Protein AF-A0A3R7PTB6-F1 (afdb_monomer_lite)

Sequence (117 aa):
MGPHDYQESDEVSEAFSEGTISRCNSVEKMTVTVLADGLVEERFRVDRRKLEAMILGSPSDPWDTEIMKLPIDIEGRILSADDFFQRIMDETKTEIKYPKFLKVGARNKKGNVTAKC

Organism: Penaeus vannamei (NCBI:txid6689)

Foldseek 3Di:
DDDDDDDDDDDPPDDDDDPPPVPPPPPPVFDWDQDPVRDIDTDDDDDPQLLVCLLVQHGPDPPPVVNLPADADPVSTHHHPCVVVVVVCVVVVDDDDDDSDDPCPDPPPPPPPPPDD

Radius of gyration: 24.98 Å; chains: 1; bounding box: 37×78×68 Å

Structure (mmCIF, N/CA/C/O backbone):
data_AF-A0A3R7PTB6-F1
#
_entry.id   AF-A0A3R7PTB6-F1
#
loop_
_atom_site.group_PDB
_atom_site.id
_atom_site.type_symbol
_atom_site.label_atom_id
_atom_site.label_alt_id
_atom_site.label_comp_id
_atom_site.label_asym_id
_atom_site.label_entity_id
_atom_site.label_seq_id
_atom_site.pdbx_PDB_ins_code
_atom_site.Cartn_x
_atom_site.Cartn_y
_atom_site.Cartn_z
_atom_site.occupancy
_atom_site.B_iso_or_equiv
_atom_site.auth_seq_id
_atom_site.auth_comp_id
_atom_site.auth_asym_id
_atom_site.auth_atom_id
_atom_site.pdbx_PDB_model_num
ATOM 1 N N . MET A 1 1 ? -6.199 66.984 12.217 1.00 40.78 1 MET A N 1
ATOM 2 C CA . MET A 1 1 ? -7.603 66.535 12.345 1.00 40.78 1 MET A CA 1
ATOM 3 C C . MET A 1 1 ? -8.041 66.020 10.987 1.00 40.78 1 MET A C 1
ATOM 5 O O . MET A 1 1 ? -8.053 66.820 10.071 1.00 40.78 1 MET A O 1
ATOM 9 N N . GLY A 1 2 ? -8.329 64.752 10.733 1.00 49.22 2 GLY A N 1
ATOM 10 C CA . GLY A 1 2 ? -8.346 63.516 11.517 1.00 49.22 2 GLY A CA 1
ATOM 11 C C . GLY A 1 2 ? -8.339 62.340 10.515 1.00 49.22 2 GLY A C 1
ATOM 12 O O . GLY A 1 2 ? -8.429 62.589 9.311 1.00 49.22 2 GLY A O 1
ATOM 13 N N . PRO A 1 3 ? -8.166 61.093 10.975 1.00 53.44 3 PRO A N 1
ATOM 14 C CA . PRO A 1 3 ? -8.148 59.916 10.111 1.00 53.44 3 PRO A CA 1
ATOM 15 C C . PRO A 1 3 ? -9.564 59.617 9.602 1.00 53.44 3 PRO A C 1
ATOM 17 O O . PRO A 1 3 ? -10.535 59.796 10.335 1.00 53.44 3 PRO A O 1
ATOM 20 N N . HIS A 1 4 ? -9.684 59.174 8.353 1.00 47.94 4 HIS A N 1
ATOM 21 C CA . HIS A 1 4 ? -10.924 58.606 7.831 1.00 47.94 4 HIS A CA 1
ATOM 22 C C . HIS A 1 4 ? -10.775 57.083 7.853 1.00 47.94 4 HIS A C 1
ATOM 24 O O . HIS A 1 4 ? -10.351 56.475 6.873 1.00 47.94 4 HIS A O 1
ATOM 30 N N . ASP A 1 5 ? -11.061 56.498 9.016 1.00 48.53 5 ASP A N 1
ATOM 31 C CA . ASP A 1 5 ? -11.435 55.092 9.144 1.00 48.53 5 ASP A CA 1
ATOM 32 C C . ASP A 1 5 ? -12.764 54.892 8.422 1.00 48.53 5 ASP A C 1
ATOM 34 O O . ASP A 1 5 ? -13.796 55.326 8.926 1.00 48.53 5 ASP A O 1
ATOM 38 N N . TYR A 1 6 ? -12.743 54.234 7.267 1.00 52.69 6 TYR A N 1
ATOM 39 C CA . TYR A 1 6 ? -13.914 53.531 6.752 1.00 52.69 6 TYR A CA 1
ATOM 40 C C . TYR A 1 6 ? -13.480 52.136 6.306 1.00 52.69 6 TYR A C 1
ATOM 42 O O . TYR A 1 6 ? -12.822 51.961 5.282 1.00 52.69 6 TYR A O 1
ATOM 50 N N . GLN A 1 7 ? -13.837 51.150 7.130 1.00 49.56 7 GLN A N 1
ATOM 51 C CA . GLN A 1 7 ? -14.065 49.779 6.696 1.00 49.56 7 GLN A CA 1
ATOM 52 C C . GLN A 1 7 ? -15.320 49.783 5.819 1.00 49.56 7 GLN A C 1
ATOM 54 O O . GLN A 1 7 ? -16.388 50.148 6.306 1.00 49.56 7 GLN A O 1
ATOM 59 N N . GLU A 1 8 ? -15.208 49.344 4.569 1.00 44.19 8 GLU A N 1
ATOM 60 C CA . GLU A 1 8 ? -16.364 48.907 3.790 1.00 44.19 8 GLU A CA 1
ATOM 61 C C . GLU A 1 8 ? -16.061 47.528 3.204 1.00 44.19 8 GLU A C 1
ATOM 63 O O . GLU A 1 8 ? -15.027 47.286 2.580 1.00 44.19 8 GLU A O 1
ATOM 68 N N . SER A 1 9 ? -16.942 46.604 3.564 1.00 48.56 9 SER A N 1
ATOM 69 C CA . SER A 1 9 ? -16.948 45.206 3.185 1.00 48.56 9 SER A CA 1
ATOM 70 C C . SER A 1 9 ? -17.599 45.089 1.813 1.00 48.56 9 SER A C 1
ATOM 72 O O . SER A 1 9 ? -18.815 45.231 1.727 1.00 48.56 9 SER A O 1
ATOM 74 N N . ASP A 1 10 ? -16.830 44.779 0.773 1.00 45.00 10 ASP A N 1
ATOM 75 C CA . ASP A 1 10 ? -17.406 44.386 -0.512 1.00 45.00 10 ASP A CA 1
ATOM 76 C C . ASP A 1 10 ? -17.288 42.875 -0.699 1.00 45.00 10 ASP A C 1
ATOM 78 O O . ASP A 1 10 ? -16.225 42.307 -0.968 1.00 45.00 10 ASP A O 1
ATOM 82 N N . GLU A 1 11 ? -18.436 42.227 -0.524 1.00 54.66 11 GLU A N 1
ATOM 83 C CA . GLU A 1 11 ? -18.697 40.874 -0.980 1.00 54.66 11 GLU A CA 1
ATOM 84 C C . GLU A 1 11 ? -18.601 40.841 -2.507 1.00 54.66 11 GLU A C 1
ATOM 86 O O . GLU A 1 11 ? -19.530 41.232 -3.212 1.00 54.66 11 GLU A O 1
ATOM 91 N N . VAL A 1 12 ? -17.482 40.350 -3.042 1.00 46.94 12 VAL A N 1
ATOM 92 C CA . VAL A 1 12 ? -17.410 40.012 -4.463 1.00 46.94 12 VAL A CA 1
ATOM 93 C C . VAL A 1 12 ? -17.805 38.550 -4.645 1.00 46.94 12 VAL A C 1
ATOM 95 O O . VAL A 1 12 ? -17.010 37.610 -4.623 1.00 46.94 12 VAL A O 1
ATOM 98 N N . SER A 1 13 ? -19.112 38.366 -4.788 1.00 53.88 13 SER A N 1
ATOM 99 C CA . SER A 1 13 ? -19.708 37.161 -5.334 1.00 53.88 13 SER A CA 1
ATOM 100 C C . SER A 1 13 ? -19.361 37.067 -6.822 1.00 53.88 13 SER A C 1
ATOM 102 O O . SER A 1 13 ? -20.070 37.616 -7.664 1.00 53.88 13 SER A O 1
ATOM 104 N N . GLU A 1 14 ? -18.285 36.362 -7.167 1.00 47.19 14 GLU A N 1
ATOM 105 C CA . GLU A 1 14 ? -18.034 35.980 -8.558 1.00 47.19 14 GLU A CA 1
ATOM 106 C C . GLU A 1 14 ? -18.526 34.554 -8.802 1.00 47.19 14 GLU A C 1
ATOM 108 O O . GLU A 1 14 ? -17.845 33.552 -8.578 1.00 47.19 14 GLU A O 1
ATOM 113 N N . ALA A 1 15 ? -19.768 34.488 -9.276 1.00 50.50 15 ALA A N 1
ATOM 114 C CA . ALA A 1 15 ? -20.304 33.336 -9.971 1.00 50.50 15 ALA A CA 1
ATOM 115 C C . ALA A 1 15 ? -19.523 33.138 -11.279 1.00 50.50 15 ALA A C 1
ATOM 117 O O . ALA A 1 15 ? -19.785 33.815 -12.271 1.00 50.50 15 ALA A O 1
ATOM 118 N N . PHE A 1 16 ? -18.587 32.187 -11.302 1.00 40.31 16 PHE A N 1
ATOM 119 C CA . PHE A 1 16 ? -18.000 31.701 -12.550 1.00 40.31 16 PHE A CA 1
ATOM 120 C C . PHE A 1 16 ? -18.473 30.284 -12.866 1.00 40.31 16 PHE A C 1
ATOM 122 O O . PHE A 1 16 ? -18.070 29.305 -12.245 1.00 40.31 16 PHE A O 1
ATOM 129 N N . SER A 1 17 ? -19.375 30.264 -13.852 1.00 45.31 17 SER A N 1
ATOM 130 C CA . SER A 1 17 ? -19.720 29.219 -14.820 1.00 45.31 17 SER A CA 1
ATOM 131 C C . SER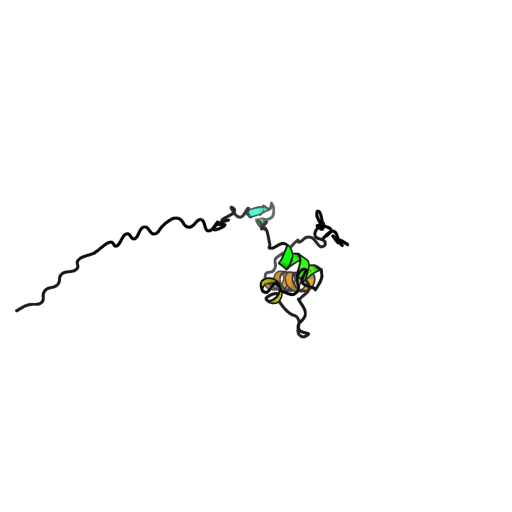 A 1 17 ? -19.300 27.783 -14.511 1.00 45.31 17 SER A C 1
ATOM 133 O O . SER A 1 17 ? -18.123 27.425 -14.527 1.00 45.31 17 SER A O 1
ATOM 135 N N . GLU A 1 18 ? -20.330 26.943 -14.407 1.00 50.06 18 GLU A N 1
ATOM 136 C CA . GLU A 1 18 ? -20.316 25.494 -14.585 1.00 50.06 18 GLU A CA 1
ATOM 137 C C . GLU A 1 18 ? -19.555 25.074 -15.856 1.00 50.06 18 GLU A C 1
ATOM 139 O O . GLU A 1 18 ? -20.113 24.889 -16.935 1.00 50.06 18 GLU A O 1
ATOM 144 N N . GLY A 1 19 ? -18.251 24.866 -15.714 1.00 42.16 19 GLY A N 1
ATOM 145 C CA . GLY A 1 19 ? -17.531 23.876 -16.496 1.00 42.16 19 GLY A CA 1
ATOM 146 C C . 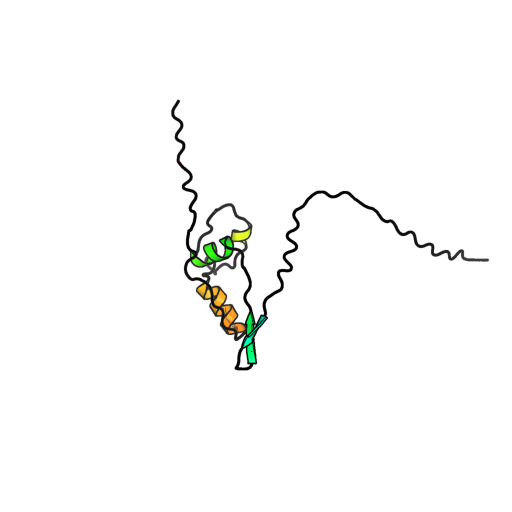GLY A 1 19 ? -17.688 22.544 -15.782 1.00 42.16 19 GLY A C 1
ATOM 147 O O . GLY A 1 19 ? -17.204 22.390 -14.661 1.00 42.16 19 GLY A O 1
ATOM 148 N N . THR A 1 20 ? -18.375 21.588 -16.407 1.00 51.94 20 THR A N 1
ATOM 149 C CA . THR A 1 20 ? -18.566 20.220 -15.911 1.00 51.94 20 THR A CA 1
ATOM 150 C C . THR A 1 20 ? -17.231 19.480 -15.816 1.00 51.94 20 THR A C 1
ATOM 152 O O . THR A 1 20 ? -16.921 18.592 -16.609 1.00 51.94 20 THR A O 1
ATOM 155 N N . ILE A 1 21 ? -16.415 19.817 -14.826 1.00 43.34 21 ILE A N 1
ATOM 156 C CA . ILE A 1 21 ? -15.438 18.883 -14.301 1.00 43.34 21 ILE A CA 1
ATOM 157 C C . ILE A 1 21 ? -16.279 17.956 -13.445 1.00 43.34 21 ILE A C 1
ATOM 159 O O . ILE A 1 21 ? -16.795 18.363 -12.405 1.00 43.34 21 ILE A O 1
ATOM 163 N N . SER A 1 22 ? -16.458 16.723 -13.923 1.00 47.41 22 SER A N 1
ATOM 164 C CA . SER A 1 22 ? -16.918 15.598 -13.111 1.00 47.41 22 SER A CA 1
ATOM 165 C C . SER A 1 22 ? -15.900 15.392 -11.997 1.00 47.41 22 SER A C 1
ATOM 167 O O . SER A 1 22 ? -15.024 14.535 -12.047 1.00 47.41 22 SER A O 1
ATOM 169 N N . ARG A 1 23 ? -15.970 16.277 -11.012 1.00 42.06 23 ARG A N 1
ATOM 170 C CA . ARG A 1 23 ? -15.234 16.232 -9.777 1.00 42.06 23 ARG A CA 1
ATOM 171 C C . ARG A 1 23 ? -15.907 15.106 -9.030 1.00 42.06 23 ARG A C 1
ATOM 173 O O . ARG A 1 23 ? -16.974 15.283 -8.449 1.00 42.06 23 ARG A O 1
ATOM 180 N N . CYS A 1 24 ? -15.330 13.918 -9.147 1.00 41.03 24 CYS A N 1
ATOM 181 C CA . CYS A 1 24 ? -15.655 12.787 -8.307 1.00 41.03 24 CYS A CA 1
ATOM 182 C C . CYS A 1 24 ? -15.353 13.179 -6.852 1.00 41.03 24 CYS A C 1
ATOM 184 O O . CYS A 1 24 ? -14.326 12.818 -6.289 1.00 41.03 24 CYS A O 1
ATOM 186 N N . ASN A 1 25 ? -16.253 13.946 -6.235 1.00 50.94 25 ASN A N 1
ATOM 187 C CA . ASN A 1 25 ? -16.357 14.089 -4.793 1.00 50.94 25 ASN A CA 1
ATOM 188 C C . ASN A 1 25 ? -16.963 12.781 -4.277 1.00 50.94 25 ASN A C 1
ATOM 190 O O . ASN A 1 25 ? -18.106 12.731 -3.832 1.00 50.94 25 ASN A O 1
ATOM 194 N N . SER A 1 26 ? -16.199 11.697 -4.389 1.00 47.97 26 SER A N 1
ATOM 195 C CA . SER A 1 26 ? -16.510 10.451 -3.713 1.00 47.97 26 SER A CA 1
ATOM 196 C C . SER A 1 26 ? -16.058 10.601 -2.266 1.00 47.97 26 SER A C 1
ATOM 198 O O . SER A 1 26 ? -15.072 10.013 -1.836 1.00 47.97 26 SER A O 1
ATOM 200 N N . VAL A 1 27 ? -16.787 11.406 -1.491 1.00 48.75 27 VAL A N 1
ATOM 201 C CA . VAL A 1 27 ? -16.890 11.149 -0.050 1.00 48.75 27 VAL A CA 1
ATOM 202 C C . VAL A 1 27 ? -17.847 9.961 0.077 1.00 48.75 27 VAL A C 1
ATOM 204 O O . VAL A 1 27 ? -18.968 10.073 0.568 1.00 48.75 27 VAL A O 1
ATOM 207 N N . GLU A 1 28 ? -17.451 8.825 -0.504 1.00 56.12 28 GLU A N 1
ATOM 208 C CA . GLU A 1 28 ? -18.095 7.545 -0.267 1.00 56.12 28 GLU A CA 1
ATOM 209 C C . GLU A 1 28 ? -18.002 7.336 1.242 1.00 56.12 28 GLU A C 1
ATOM 211 O O . GLU A 1 28 ? -16.919 7.330 1.821 1.00 56.12 28 GLU A O 1
ATOM 216 N N . LYS A 1 29 ? -19.168 7.286 1.882 1.00 56.31 29 LYS A N 1
ATOM 217 C CA . LYS A 1 29 ? -19.355 7.085 3.315 1.00 56.31 29 LYS A CA 1
ATOM 218 C C . LYS A 1 29 ? -18.510 5.875 3.738 1.00 56.31 29 LYS A C 1
ATOM 220 O O . LYS A 1 29 ? -18.916 4.744 3.484 1.00 56.31 29 LYS A O 1
ATOM 225 N N . MET A 1 30 ? -17.325 6.125 4.301 1.00 58.62 30 MET A N 1
ATOM 226 C CA . MET A 1 30 ? -16.373 5.092 4.711 1.00 58.62 30 MET A CA 1
ATOM 227 C C . MET A 1 30 ? -17.104 4.146 5.668 1.00 58.62 30 MET A C 1
ATOM 229 O O . MET A 1 30 ? -17.556 4.561 6.738 1.00 58.62 30 MET A O 1
ATOM 233 N N . THR A 1 31 ? -17.337 2.903 5.247 1.00 74.00 31 THR A N 1
ATOM 234 C CA . THR A 1 31 ? -18.088 1.941 6.055 1.00 74.00 31 THR A CA 1
ATOM 235 C C . THR A 1 31 ? -17.145 1.336 7.079 1.00 74.00 31 THR A C 1
ATOM 237 O O . THR A 1 31 ? -16.367 0.436 6.760 1.00 74.00 31 THR A O 1
ATOM 240 N N . VAL A 1 32 ? -17.217 1.864 8.295 1.00 84.25 32 VAL A N 1
ATOM 241 C CA . VAL A 1 32 ? -16.494 1.364 9.460 1.00 84.25 32 VAL A CA 1
ATOM 242 C C . VAL A 1 32 ? -17.385 0.357 10.187 1.00 84.25 32 VAL A C 1
ATOM 244 O O . VAL A 1 32 ? -18.503 0.683 10.589 1.00 84.25 32 VAL A O 1
ATOM 247 N N . THR A 1 33 ? -16.907 -0.873 10.339 1.00 86.88 33 THR A N 1
ATOM 248 C CA . THR A 1 33 ? -17.590 -1.955 11.061 1.00 86.88 33 THR A CA 1
ATOM 249 C C . THR A 1 33 ? -16.885 -2.230 12.381 1.00 86.88 33 THR A C 1
ATOM 251 O O . THR A 1 33 ? -15.681 -2.462 12.401 1.00 86.88 33 THR A O 1
ATOM 254 N N . VAL A 1 34 ? -17.634 -2.220 13.484 1.00 88.50 34 VAL A N 1
ATOM 255 C CA . VAL A 1 34 ? -17.121 -2.599 14.808 1.00 88.50 34 VAL A CA 1
ATOM 256 C C . VAL A 1 34 ? -17.347 -4.097 15.003 1.00 88.50 34 VAL A C 1
ATOM 258 O O . VAL A 1 34 ? -18.469 -4.582 14.850 1.00 88.50 34 VAL A O 1
ATOM 261 N N . LEU A 1 35 ? -16.277 -4.828 15.298 1.00 87.25 35 LEU A N 1
ATOM 262 C CA . LEU A 1 35 ? -16.267 -6.268 15.526 1.00 87.25 35 LEU A CA 1
ATOM 263 C C . LEU A 1 35 ? -16.612 -6.595 16.988 1.00 87.25 35 LEU A C 1
ATOM 265 O O . LEU A 1 35 ? -16.567 -5.741 17.875 1.00 87.25 35 LEU A O 1
ATOM 269 N N . ALA A 1 36 ? -16.994 -7.848 17.243 1.00 81.88 36 ALA A N 1
ATOM 270 C CA . ALA A 1 36 ? -17.487 -8.297 18.551 1.00 81.88 36 ALA A CA 1
ATOM 271 C C . ALA A 1 36 ? -16.433 -8.230 19.674 1.00 81.88 36 ALA A C 1
ATOM 273 O O . ALA A 1 36 ? -16.782 -8.180 20.850 1.00 81.88 36 ALA A O 1
ATOM 274 N N . ASP A 1 37 ? -15.156 -8.220 19.310 1.00 86.81 37 ASP A N 1
ATOM 275 C 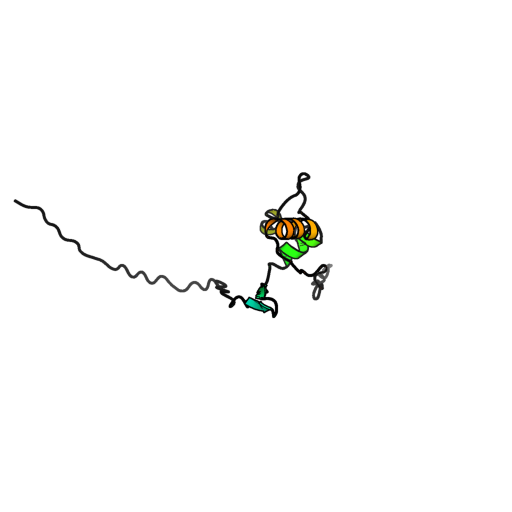CA . ASP A 1 37 ? -13.994 -8.071 20.187 1.00 86.81 37 ASP A CA 1
ATOM 276 C C . ASP A 1 37 ? -13.585 -6.602 20.409 1.00 86.81 37 ASP A C 1
ATOM 278 O O . ASP A 1 37 ? -12.586 -6.330 21.073 1.00 86.81 37 ASP A O 1
ATOM 282 N N . GLY A 1 38 ? -14.358 -5.647 19.879 1.00 87.56 38 GLY A N 1
ATOM 283 C CA . GLY A 1 38 ? -14.073 -4.216 19.966 1.00 87.56 38 GLY A CA 1
ATOM 284 C C . GLY A 1 38 ? -13.064 -3.717 18.932 1.00 87.56 38 GLY A C 1
ATOM 285 O O . GLY A 1 38 ? -12.726 -2.533 18.950 1.00 87.56 38 GLY A O 1
ATOM 286 N N . LEU A 1 39 ? -12.597 -4.578 18.020 1.00 89.50 39 LEU A N 1
ATOM 287 C CA . LEU A 1 39 ? -11.780 -4.158 16.887 1.00 89.50 39 LEU A CA 1
ATOM 288 C C . LEU A 1 39 ? -12.620 -3.417 15.845 1.00 89.50 39 LEU A C 1
ATOM 290 O O . LEU A 1 39 ? -13.842 -3.553 15.769 1.00 89.50 39 LEU A O 1
ATOM 294 N N . VAL A 1 40 ? -11.944 -2.630 15.015 1.00 92.31 40 VAL A N 1
ATOM 295 C CA . VAL A 1 40 ? -12.569 -1.880 13.930 1.00 92.31 40 VAL A CA 1
ATOM 296 C C . VAL A 1 40 ? -12.042 -2.397 12.600 1.00 92.31 40 VAL A C 1
ATOM 298 O O . VAL A 1 40 ? -10.837 -2.431 12.373 1.00 92.31 40 VAL A O 1
ATOM 301 N N . GLU A 1 41 ? -12.955 -2.791 11.719 1.00 93.00 41 GLU A N 1
ATOM 302 C CA . GLU A 1 41 ? -12.656 -3.160 10.340 1.00 93.00 41 GLU A CA 1
ATOM 303 C C . GLU A 1 41 ? -13.154 -2.055 9.407 1.00 93.00 41 GLU A C 1
ATOM 305 O O . GLU A 1 41 ? -14.324 -1.663 9.453 1.00 93.00 41 GLU A O 1
ATOM 310 N N . GLU A 1 42 ? -12.272 -1.578 8.533 1.00 92.12 42 GLU A N 1
ATOM 311 C CA . GLU A 1 42 ? -12.597 -0.606 7.495 1.00 92.12 42 GLU A CA 1
ATOM 312 C C . GLU A 1 42 ? -12.437 -1.239 6.110 1.00 92.12 42 GLU A C 1
ATOM 314 O O . GLU A 1 42 ? -11.453 -1.924 5.823 1.00 92.12 42 GLU A O 1
ATOM 319 N N . ARG A 1 43 ? -13.418 -1.004 5.232 1.00 90.94 43 ARG A N 1
ATOM 320 C CA . ARG A 1 43 ? -13.350 -1.394 3.821 1.00 90.94 43 ARG A CA 1
ATOM 321 C C . ARG A 1 43 ? -13.375 -0.156 2.944 1.00 90.94 43 ARG A C 1
ATOM 323 O O . ARG A 1 43 ? -14.384 0.542 2.885 1.00 90.94 43 ARG A O 1
ATOM 330 N N . PHE A 1 44 ? -12.297 0.053 2.202 1.00 90.31 44 PHE A N 1
ATOM 331 C CA . PHE A 1 44 ? -12.186 1.126 1.224 1.00 90.31 44 PHE A CA 1
ATOM 332 C C . PHE A 1 44 ? -11.794 0.581 -0.147 1.00 90.31 44 PHE A C 1
ATOM 334 O O . PHE A 1 44 ? -11.211 -0.497 -0.291 1.00 90.31 44 PHE A O 1
ATOM 341 N N . ARG A 1 45 ? -12.158 1.332 -1.186 1.00 90.69 45 ARG A N 1
ATOM 342 C CA . ARG A 1 45 ? -11.731 1.057 -2.557 1.00 90.69 45 ARG A CA 1
ATOM 343 C C . ARG A 1 45 ? -10.360 1.674 -2.790 1.00 90.69 45 ARG A C 1
ATOM 345 O O . ARG A 1 45 ? -10.065 2.756 -2.296 1.00 90.69 45 ARG A O 1
ATOM 352 N N . VAL A 1 46 ? -9.549 0.996 -3.590 1.00 89.50 46 VAL A N 1
ATOM 353 C CA . VAL A 1 46 ? -8.231 1.477 -4.016 1.00 89.50 46 VAL A CA 1
ATOM 354 C C . VAL A 1 46 ? -8.178 1.603 -5.530 1.00 89.50 46 VAL A C 1
ATOM 356 O O . VAL A 1 46 ? -8.991 1.006 -6.242 1.00 89.50 46 VAL A O 1
ATOM 359 N N . ASP A 1 47 ? -7.200 2.357 -6.032 1.00 89.56 47 ASP A N 1
ATOM 360 C CA . ASP A 1 47 ? -6.928 2.389 -7.464 1.00 89.56 47 ASP A CA 1
ATOM 361 C C . ASP A 1 47 ? -6.512 0.989 -7.938 1.00 89.56 47 ASP A C 1
ATOM 363 O O . ASP A 1 47 ? -5.503 0.418 -7.510 1.00 89.56 47 ASP A O 1
ATOM 367 N N . ARG A 1 48 ? -7.330 0.435 -8.835 1.00 88.00 48 ARG A N 1
ATOM 368 C CA . ARG A 1 48 ? -7.152 -0.916 -9.363 1.00 88.00 48 ARG A CA 1
ATOM 369 C C . ARG A 1 48 ? -5.808 -1.078 -10.074 1.00 88.00 48 ARG A C 1
ATOM 371 O O . ARG A 1 48 ? -5.200 -2.129 -9.929 1.00 88.00 48 ARG A O 1
ATOM 378 N N . ARG A 1 49 ? -5.353 -0.079 -10.838 1.00 86.50 49 ARG A N 1
ATOM 379 C CA . ARG A 1 49 ? -4.114 -0.152 -11.632 1.00 86.50 49 ARG A CA 1
ATOM 380 C C . ARG A 1 49 ? -2.882 -0.073 -10.741 1.00 86.50 49 ARG A C 1
ATOM 382 O O . ARG A 1 49 ? -1.932 -0.811 -10.969 1.00 86.50 49 ARG A O 1
ATOM 389 N N . LYS A 1 50 ? -2.924 0.756 -9.694 1.00 89.00 50 LYS A N 1
ATOM 390 C CA . LYS A 1 50 ? -1.861 0.836 -8.681 1.00 89.00 50 LYS A CA 1
ATOM 391 C C . LYS A 1 50 ? -1.701 -0.495 -7.949 1.00 89.00 50 LYS A C 1
ATOM 393 O O . LYS A 1 50 ? -0.598 -1.029 -7.900 1.00 89.00 50 LYS A O 1
ATOM 398 N N . LEU A 1 51 ? -2.804 -1.076 -7.467 1.00 91.12 51 LEU A N 1
ATOM 399 C CA . LEU A 1 51 ? -2.759 -2.385 -6.812 1.00 91.12 51 LEU A CA 1
ATOM 400 C C . LEU A 1 51 ? -2.317 -3.497 -7.783 1.00 91.12 51 LEU A C 1
ATOM 402 O O . LEU A 1 51 ? -1.523 -4.351 -7.407 1.00 91.12 51 LEU A O 1
ATOM 406 N N . GLU A 1 52 ? -2.779 -3.472 -9.037 1.00 89.56 52 GLU A N 1
ATOM 407 C CA . GLU A 1 52 ? -2.351 -4.419 -10.078 1.00 89.56 52 GLU A CA 1
ATOM 408 C C . GLU A 1 52 ? -0.842 -4.342 -10.332 1.00 89.56 52 GLU A C 1
ATOM 410 O O . GLU A 1 52 ? -0.176 -5.374 -10.361 1.00 89.56 52 GLU A O 1
ATOM 415 N N . ALA A 1 53 ? -0.289 -3.133 -10.442 1.00 88.69 53 ALA A N 1
ATOM 416 C CA . ALA A 1 53 ? 1.135 -2.931 -10.661 1.00 88.69 53 ALA A CA 1
ATOM 417 C C . ALA A 1 53 ? 1.991 -3.397 -9.475 1.00 88.69 53 ALA A C 1
ATOM 419 O O . ALA A 1 53 ? 3.044 -3.987 -9.693 1.00 88.69 53 ALA A O 1
ATOM 420 N N . MET A 1 54 ? 1.526 -3.196 -8.236 1.00 90.75 54 MET A N 1
ATOM 421 C CA . MET A 1 54 ? 2.208 -3.699 -7.033 1.00 90.75 54 MET A CA 1
ATOM 422 C C . MET A 1 54 ? 2.142 -5.224 -6.908 1.00 90.75 54 MET A C 1
ATOM 424 O O . MET A 1 54 ? 3.083 -5.840 -6.421 1.00 90.75 54 MET A O 1
ATOM 428 N N . ILE A 1 55 ? 1.046 -5.852 -7.345 1.00 90.12 55 ILE A N 1
ATOM 429 C CA . ILE A 1 55 ? 0.909 -7.317 -7.345 1.00 90.12 55 ILE A CA 1
ATOM 430 C C . ILE A 1 55 ? 1.764 -7.951 -8.452 1.00 90.12 55 ILE A C 1
ATOM 432 O O . ILE A 1 55 ? 2.366 -8.999 -8.240 1.00 90.12 55 ILE A O 1
ATOM 436 N N . LEU A 1 56 ? 1.809 -7.342 -9.640 1.00 86.88 56 LEU A N 1
ATOM 437 C CA . LEU A 1 56 ? 2.557 -7.865 -10.790 1.00 86.88 56 LEU A CA 1
ATOM 438 C C . LEU A 1 56 ? 4.039 -7.455 -10.791 1.00 86.88 56 LEU A C 1
ATOM 440 O O . LEU A 1 56 ? 4.823 -8.032 -11.539 1.00 86.88 56 LEU A O 1
ATOM 444 N N . GLY A 1 57 ? 4.418 -6.447 -10.001 1.00 83.12 57 GLY A N 1
ATOM 445 C CA . GLY A 1 57 ? 5.752 -5.839 -10.020 1.00 83.12 57 GLY A CA 1
ATOM 446 C C . GLY A 1 57 ? 6.039 -5.016 -11.283 1.00 83.12 57 GLY A C 1
ATOM 447 O O . GLY A 1 57 ? 7.187 -4.656 -11.541 1.00 83.12 57 GLY A O 1
ATOM 448 N N . SER A 1 58 ? 5.019 -4.728 -12.097 1.00 80.94 58 SER A N 1
ATOM 449 C CA . SER A 1 58 ? 5.162 -3.996 -13.358 1.00 80.94 58 SER A CA 1
ATOM 450 C C . SER A 1 58 ? 3.909 -3.181 -13.691 1.00 80.94 58 SER A C 1
ATOM 452 O O . SER A 1 58 ? 2.801 -3.697 -13.513 1.00 80.94 58 SER A O 1
ATOM 454 N N . PRO A 1 59 ? 4.047 -1.957 -14.232 1.00 79.69 59 PRO A N 1
ATOM 455 C CA . PRO A 1 59 ? 2.908 -1.168 -14.690 1.00 79.69 59 PRO A CA 1
ATOM 456 C C . PRO A 1 59 ? 2.190 -1.855 -15.859 1.00 79.69 59 PRO A C 1
ATOM 458 O O . PRO A 1 59 ? 2.835 -2.436 -16.732 1.00 79.69 59 PRO A O 1
ATOM 461 N N . SER A 1 60 ? 0.860 -1.735 -15.922 1.00 74.31 60 SER A N 1
ATOM 462 C CA . SER A 1 60 ? 0.088 -2.155 -17.103 1.00 74.31 60 SER A CA 1
ATOM 463 C C . SER A 1 60 ? 0.424 -1.304 -18.328 1.00 74.31 60 SER A C 1
ATOM 465 O O . SER A 1 60 ? 0.520 -1.819 -19.440 1.00 74.31 60 SER A O 1
ATOM 467 N N . ASP A 1 61 ? 0.632 -0.005 -18.102 1.00 76.69 61 ASP A N 1
ATOM 468 C CA . ASP A 1 61 ? 0.928 0.997 -19.116 1.00 76.69 61 ASP A CA 1
ATOM 469 C C . ASP A 1 61 ? 2.243 1.707 -18.749 1.00 76.69 61 ASP A C 1
ATOM 471 O O . ASP A 1 61 ? 2.294 2.416 -17.742 1.00 76.69 61 ASP A O 1
ATOM 475 N N . PRO A 1 62 ? 3.319 1.565 -19.548 1.00 72.06 62 PRO A N 1
ATOM 476 C CA . PRO A 1 62 ? 4.631 2.149 -19.243 1.00 72.06 62 PRO A CA 1
ATOM 477 C C . PRO A 1 62 ? 4.656 3.681 -19.145 1.00 72.06 62 PRO A C 1
ATOM 479 O O . PRO A 1 62 ? 5.615 4.242 -18.626 1.00 72.06 62 PRO A O 1
ATOM 482 N N . TRP A 1 63 ? 3.629 4.360 -19.665 1.00 78.00 63 TRP A N 1
ATOM 483 C CA . TRP A 1 63 ? 3.498 5.820 -19.613 1.00 78.00 63 TRP A CA 1
ATOM 484 C C . TRP A 1 63 ? 2.607 6.309 -18.460 1.00 78.00 63 TRP A C 1
ATOM 486 O O . TRP A 1 63 ? 2.377 7.509 -18.321 1.00 78.00 63 TRP A O 1
ATOM 496 N N . ASP A 1 64 ? 2.079 5.410 -17.626 1.00 78.19 64 ASP A N 1
ATOM 497 C CA . ASP A 1 64 ? 1.271 5.826 -16.485 1.00 78.19 64 ASP A CA 1
ATOM 498 C C . ASP A 1 64 ? 2.164 6.421 -15.383 1.00 78.19 64 ASP A C 1
ATOM 500 O O . ASP A 1 64 ? 2.768 5.723 -14.564 1.00 78.19 64 ASP A O 1
ATOM 504 N N . THR A 1 65 ? 2.255 7.750 -15.382 1.00 77.62 65 THR A N 1
ATOM 505 C CA . THR A 1 65 ? 3.060 8.526 -14.434 1.00 77.62 65 THR A CA 1
ATOM 506 C C . THR A 1 65 ? 2.589 8.375 -12.991 1.00 77.62 65 THR A C 1
ATOM 508 O O . THR A 1 65 ? 3.380 8.583 -12.075 1.00 77.62 65 THR A O 1
ATOM 511 N N . GLU A 1 66 ? 1.334 7.983 -12.761 1.00 75.44 66 GLU A N 1
ATOM 512 C CA . GLU A 1 66 ? 0.809 7.715 -11.423 1.00 75.44 66 GLU A CA 1
ATOM 513 C C . GLU A 1 66 ? 1.259 6.351 -10.892 1.00 75.44 66 GLU A C 1
ATOM 515 O O . GLU A 1 66 ? 1.388 6.189 -9.677 1.00 75.44 66 GLU A O 1
ATOM 520 N N . ILE A 1 67 ? 1.538 5.389 -11.778 1.00 76.75 67 ILE A N 1
ATOM 521 C CA . ILE A 1 67 ? 2.130 4.095 -11.411 1.00 76.75 67 ILE A CA 1
ATOM 522 C C . ILE A 1 67 ? 3.641 4.240 -11.160 1.00 76.75 67 ILE A C 1
ATOM 524 O O . ILE A 1 67 ? 4.179 3.595 -10.266 1.00 76.75 67 ILE A O 1
ATOM 528 N N . MET A 1 68 ? 4.317 5.159 -11.857 1.00 73.56 68 MET A N 1
ATOM 529 C CA . MET A 1 68 ? 5.736 5.481 -11.618 1.00 73.56 68 MET A CA 1
ATOM 530 C C . MET A 1 68 ? 6.005 6.145 -10.254 1.00 73.56 68 MET A C 1
ATOM 532 O O . MET A 1 68 ? 7.152 6.218 -9.826 1.00 73.56 68 MET A O 1
ATOM 536 N N . LYS A 1 69 ? 4.964 6.632 -9.562 1.00 80.81 69 LYS A N 1
ATOM 537 C CA . LYS A 1 69 ? 5.053 7.203 -8.204 1.00 80.81 69 LYS A CA 1
ATOM 538 C C . LYS A 1 69 ? 4.858 6.171 -7.090 1.00 80.81 69 LYS A C 1
ATOM 540 O O . LYS A 1 69 ? 4.801 6.549 -5.920 1.00 80.81 69 LYS A O 1
ATOM 545 N N . LEU A 1 70 ? 4.674 4.895 -7.429 1.00 83.44 70 LEU A N 1
ATOM 546 C CA . LEU A 1 70 ? 4.519 3.848 -6.425 1.00 83.44 70 LEU A CA 1
ATOM 547 C C . LEU A 1 70 ? 5.801 3.665 -5.600 1.00 83.44 70 LEU A C 1
ATOM 549 O O . LEU A 1 70 ? 6.884 4.020 -6.068 1.00 83.44 70 LEU A O 1
ATOM 553 N N . PRO A 1 71 ? 5.693 3.110 -4.378 1.00 82.62 71 PRO A N 1
ATOM 554 C CA . PRO A 1 71 ? 6.860 2.779 -3.572 1.00 82.62 71 PRO A CA 1
ATOM 555 C C . PRO A 1 71 ? 7.829 1.902 -4.369 1.00 82.62 71 PRO A C 1
ATOM 557 O O . PRO A 1 71 ? 7.401 0.925 -4.985 1.00 82.62 71 PRO A O 1
ATOM 560 N N . ILE A 1 72 ? 9.114 2.255 -4.348 1.00 87.19 72 ILE A N 1
ATOM 561 C CA . ILE A 1 72 ? 10.180 1.520 -5.037 1.00 87.19 72 ILE A CA 1
ATOM 562 C C . ILE A 1 72 ? 11.122 0.834 -4.043 1.00 87.19 72 ILE A C 1
ATOM 564 O O . ILE A 1 72 ? 11.319 1.326 -2.929 1.00 87.19 72 ILE A O 1
ATOM 568 N N . ASP A 1 73 ? 11.684 -0.305 -4.446 1.00 82.56 73 ASP A N 1
ATOM 569 C CA . ASP A 1 73 ? 12.789 -0.968 -3.751 1.00 82.56 73 ASP A CA 1
ATOM 570 C C . ASP A 1 73 ? 14.128 -0.242 -4.007 1.00 82.56 73 ASP A C 1
ATOM 572 O O . ASP A 1 73 ? 14.205 0.755 -4.734 1.00 82.56 73 ASP A O 1
ATOM 576 N N . ILE A 1 74 ? 15.203 -0.726 -3.380 1.00 82.50 74 ILE A N 1
ATOM 577 C CA . ILE A 1 74 ? 16.550 -0.161 -3.562 1.00 82.50 74 ILE A CA 1
ATOM 578 C C . ILE A 1 74 ? 17.096 -0.401 -4.981 1.00 82.50 74 ILE A C 1
ATOM 580 O O . ILE A 1 74 ? 17.996 0.313 -5.420 1.00 82.50 74 ILE A O 1
ATOM 584 N N . GLU A 1 75 ? 16.540 -1.373 -5.708 1.00 82.62 75 GLU A N 1
ATOM 585 C CA . GLU A 1 75 ? 16.829 -1.663 -7.112 1.00 82.62 75 GLU A CA 1
ATOM 586 C C . GLU A 1 75 ? 16.008 -0.802 -8.095 1.00 82.62 75 GLU A C 1
ATOM 588 O O . GLU A 1 75 ? 16.181 -0.925 -9.310 1.00 82.62 75 GLU A O 1
ATOM 593 N N . GLY A 1 76 ? 15.136 0.085 -7.601 1.00 82.06 76 GLY A N 1
ATOM 594 C CA . GLY A 1 76 ? 14.315 0.981 -8.418 1.00 82.06 76 GLY A CA 1
ATOM 595 C C . GLY A 1 76 ? 13.104 0.313 -9.076 1.00 82.06 76 GLY A C 1
ATOM 596 O O . GLY A 1 76 ? 12.556 0.848 -10.041 1.00 82.06 76 GLY A O 1
ATOM 597 N N . ARG A 1 77 ? 12.677 -0.854 -8.590 1.00 83.62 77 ARG A N 1
ATOM 598 C CA . ARG A 1 77 ? 11.469 -1.560 -9.038 1.00 83.62 77 ARG A CA 1
ATOM 599 C C . ARG A 1 77 ? 10.302 -1.258 -8.116 1.00 83.62 77 ARG A C 1
ATOM 601 O O . ARG A 1 77 ? 10.492 -0.914 -6.957 1.00 83.62 77 ARG A O 1
ATOM 608 N N . ILE A 1 78 ? 9.086 -1.433 -8.626 1.00 85.81 78 ILE A N 1
ATOM 609 C CA . ILE A 1 78 ? 7.867 -1.301 -7.824 1.00 85.81 78 ILE A CA 1
ATOM 610 C C . ILE A 1 78 ? 7.915 -2.323 -6.683 1.00 85.81 78 ILE A C 1
ATOM 612 O O . ILE A 1 78 ? 8.089 -3.518 -6.926 1.00 85.81 78 ILE A O 1
ATOM 616 N N . LEU A 1 79 ? 7.743 -1.846 -5.452 1.00 90.12 79 LEU A N 1
ATOM 617 C CA . LEU A 1 79 ? 7.676 -2.683 -4.263 1.00 90.12 79 LEU A CA 1
ATOM 618 C C . LEU A 1 79 ? 6.464 -3.618 -4.357 1.00 90.12 79 LEU A C 1
ATOM 620 O O . LEU A 1 79 ? 5.360 -3.188 -4.708 1.00 90.12 79 LEU A O 1
ATOM 624 N N . SER A 1 80 ? 6.668 -4.891 -4.018 1.00 91.69 80 SER A N 1
ATOM 625 C CA . SER A 1 80 ? 5.589 -5.877 -4.011 1.00 91.69 80 SER A CA 1
ATOM 626 C C . SER A 1 80 ? 4.464 -5.446 -3.071 1.00 91.69 80 SER A C 1
ATOM 628 O O . SER A 1 80 ? 4.711 -4.892 -1.995 1.00 91.69 80 SER A O 1
ATOM 630 N N . ALA A 1 81 ? 3.218 -5.740 -3.449 1.00 92.38 81 ALA A N 1
ATOM 631 C CA . ALA A 1 81 ? 2.065 -5.529 -2.579 1.00 92.38 81 ALA A CA 1
ATOM 632 C C . ALA A 1 81 ? 2.247 -6.233 -1.222 1.00 92.38 81 ALA A C 1
ATOM 634 O O . ALA A 1 81 ? 1.895 -5.663 -0.192 1.00 92.38 81 ALA A O 1
ATOM 635 N N . ASP A 1 82 ? 2.838 -7.433 -1.211 1.00 92.75 82 ASP A N 1
ATOM 636 C CA . ASP A 1 82 ? 3.111 -8.174 0.023 1.00 92.75 82 ASP A CA 1
ATOM 637 C C . ASP A 1 82 ? 4.065 -7.411 0.939 1.00 92.75 82 ASP A C 1
ATOM 639 O O . ASP A 1 82 ? 3.709 -7.142 2.082 1.00 92.75 82 ASP A O 1
ATOM 643 N N . ASP A 1 83 ? 5.219 -6.983 0.428 1.00 93.25 83 ASP A N 1
ATOM 644 C CA . ASP A 1 83 ? 6.218 -6.262 1.223 1.00 93.25 83 ASP A CA 1
ATOM 645 C C . ASP A 1 83 ? 5.684 -4.911 1.713 1.00 93.25 83 ASP A C 1
ATOM 647 O O . ASP A 1 83 ? 5.893 -4.522 2.865 1.00 93.25 83 ASP A O 1
ATOM 651 N N . PHE A 1 84 ? 4.954 -4.199 0.851 1.00 93.38 84 PHE A N 1
ATOM 652 C CA . PHE A 1 84 ? 4.347 -2.919 1.192 1.00 93.38 84 PHE A CA 1
ATOM 653 C C . PHE A 1 84 ? 3.323 -3.052 2.321 1.00 93.38 84 PHE A C 1
ATOM 655 O O . PHE A 1 84 ? 3.422 -2.354 3.332 1.00 93.38 84 PHE A O 1
ATOM 662 N N . PHE A 1 85 ? 2.343 -3.949 2.170 1.00 94.44 85 PHE A N 1
ATOM 663 C CA . PHE A 1 85 ? 1.308 -4.122 3.184 1.00 94.44 85 PHE A CA 1
ATOM 664 C C . PHE A 1 85 ? 1.862 -4.774 4.448 1.00 94.44 85 PHE A C 1
ATOM 666 O O . PHE A 1 85 ? 1.438 -4.388 5.532 1.00 94.44 85 PHE A O 1
ATOM 673 N N . GLN A 1 86 ? 2.838 -5.681 4.346 1.00 95.31 86 GLN A N 1
ATOM 674 C CA . GLN A 1 86 ? 3.501 -6.263 5.513 1.00 95.31 86 GLN A CA 1
ATOM 675 C C . GLN A 1 86 ? 4.173 -5.186 6.360 1.00 95.31 86 GLN A C 1
ATOM 677 O O . GLN A 1 86 ? 3.951 -5.128 7.567 1.00 95.31 86 GLN A O 1
ATOM 682 N N . ARG A 1 87 ? 4.916 -4.272 5.729 1.00 94.62 87 ARG A N 1
ATOM 683 C CA . ARG A 1 87 ? 5.562 -3.162 6.434 1.00 94.62 87 ARG A CA 1
ATOM 684 C C . ARG A 1 87 ? 4.548 -2.268 7.152 1.00 94.62 87 ARG A C 1
ATOM 686 O O . ARG A 1 87 ? 4.771 -1.902 8.302 1.00 94.62 87 ARG A O 1
ATOM 693 N N . ILE A 1 88 ? 3.426 -1.955 6.501 1.00 94.88 88 ILE A N 1
ATOM 694 C CA . ILE A 1 88 ? 2.352 -1.158 7.113 1.00 94.88 88 ILE A CA 1
ATOM 695 C C . ILE A 1 88 ? 1.708 -1.907 8.281 1.00 94.88 88 ILE A C 1
ATOM 697 O O . ILE A 1 88 ? 1.488 -1.303 9.330 1.00 94.88 88 ILE A O 1
ATOM 701 N N . MET A 1 89 ? 1.413 -3.199 8.128 1.00 96.25 89 MET A N 1
ATOM 702 C CA . MET A 1 89 ? 0.846 -4.030 9.197 1.00 96.25 89 MET A CA 1
ATOM 703 C C . MET A 1 89 ? 1.782 -4.088 10.411 1.00 96.25 89 MET A C 1
ATOM 705 O O . MET A 1 89 ? 1.334 -3.903 11.543 1.00 96.25 89 MET A O 1
ATOM 709 N N . ASP A 1 90 ? 3.088 -4.252 10.184 1.00 97.19 90 ASP A N 1
ATOM 710 C CA . ASP A 1 90 ? 4.093 -4.301 11.248 1.00 97.19 90 ASP A CA 1
ATOM 711 C C . ASP A 1 90 ? 4.229 -2.963 11.987 1.00 97.19 90 ASP A C 1
ATOM 713 O O . ASP A 1 90 ? 4.382 -2.952 13.214 1.00 97.19 90 ASP A O 1
ATOM 717 N N . GLU A 1 91 ? 4.158 -1.844 11.264 1.00 97.00 91 GLU A N 1
ATOM 718 C CA . GLU A 1 91 ? 4.264 -0.491 11.817 1.00 97.00 91 GLU A CA 1
ATOM 719 C C . GLU A 1 91 ? 3.000 -0.080 12.581 1.00 97.00 91 GLU A C 1
ATOM 721 O O . GLU A 1 91 ? 3.073 0.382 13.719 1.00 97.00 91 GLU A O 1
ATOM 726 N N . THR A 1 92 ? 1.831 -0.292 11.979 1.00 96.31 92 THR A N 1
ATOM 727 C CA . THR A 1 92 ? 0.544 0.190 12.508 1.00 96.31 92 THR A CA 1
ATOM 728 C C . THR A 1 92 ? -0.161 -0.814 13.413 1.00 96.31 92 THR A C 1
ATOM 730 O O . THR A 1 92 ? -1.173 -0.474 14.021 1.00 96.31 92 THR A O 1
ATOM 733 N N . LYS A 1 93 ? 0.363 -2.043 13.522 1.00 93.94 93 LYS A N 1
ATOM 734 C CA . LYS A 1 93 ? -0.269 -3.162 14.242 1.00 93.94 93 LYS A CA 1
ATOM 735 C C . LYS A 1 93 ? -1.692 -3.437 13.749 1.00 93.94 93 LYS A C 1
ATOM 737 O O . LYS A 1 93 ? -2.584 -3.746 14.534 1.00 93.94 93 LYS A O 1
ATOM 742 N N . THR A 1 94 ? -1.890 -3.313 12.440 1.00 94.75 94 THR A N 1
ATOM 743 C CA . THR A 1 94 ? -3.159 -3.603 11.761 1.00 94.75 94 THR A CA 1
ATOM 744 C C . THR A 1 94 ? -3.073 -4.910 10.979 1.00 94.75 94 THR A C 1
ATOM 746 O O . THR A 1 94 ? -1.986 -5.428 10.730 1.00 94.75 94 THR A O 1
ATOM 749 N N . GLU A 1 95 ? -4.226 -5.444 10.575 1.00 94.56 95 GLU A N 1
ATOM 750 C CA . GLU A 1 95 ? -4.316 -6.563 9.635 1.00 94.56 95 GLU A CA 1
ATOM 751 C C . GLU A 1 95 ? -4.951 -6.070 8.328 1.00 94.56 95 GLU A C 1
ATOM 753 O O . GLU A 1 95 ? -6.094 -5.612 8.314 1.00 94.56 95 GLU A O 1
ATOM 758 N N . ILE A 1 96 ? -4.217 -6.171 7.217 1.00 94.69 96 ILE A N 1
ATOM 759 C CA . ILE A 1 96 ? -4.671 -5.742 5.891 1.00 94.69 96 ILE A CA 1
ATOM 760 C C . ILE A 1 96 ? -4.935 -6.969 5.023 1.00 94.69 96 ILE A C 1
ATOM 762 O O . ILE A 1 96 ? -4.046 -7.774 4.744 1.00 94.69 96 ILE A O 1
ATOM 766 N N . LYS A 1 97 ? -6.167 -7.078 4.520 1.00 93.69 97 LYS A N 1
ATOM 767 C CA . LYS A 1 97 ? -6.562 -8.101 3.547 1.00 93.69 97 LYS A CA 1
ATOM 768 C C . LYS A 1 97 ? -6.787 -7.460 2.189 1.00 93.69 97 LYS A C 1
ATOM 770 O O . LYS A 1 97 ? -7.584 -6.537 2.050 1.00 93.69 97 LYS A O 1
ATOM 775 N N . TYR A 1 98 ? -6.117 -7.993 1.176 1.00 92.25 98 TYR A N 1
ATOM 776 C CA . TYR A 1 98 ? -6.223 -7.523 -0.199 1.00 92.25 98 TYR A CA 1
ATOM 777 C C . TYR A 1 98 ? -6.226 -8.715 -1.176 1.00 92.25 98 TYR A C 1
ATOM 779 O O . TYR A 1 98 ? -5.708 -9.790 -0.852 1.00 92.25 98 TYR A O 1
ATOM 787 N N . PRO A 1 99 ? -6.835 -8.578 -2.366 1.00 90.62 99 PRO A N 1
ATOM 788 C CA . PRO A 1 99 ? -6.874 -9.657 -3.346 1.00 90.62 99 PRO A CA 1
ATOM 789 C C . PRO A 1 99 ? -5.480 -9.918 -3.927 1.00 90.62 99 PRO A C 1
ATOM 791 O O . PRO A 1 99 ? -4.847 -9.006 -4.445 1.00 90.62 99 PRO A O 1
ATOM 794 N N . LYS A 1 100 ? -5.031 -11.178 -3.914 1.00 84.69 100 LYS A N 1
ATOM 795 C CA . LYS A 1 100 ? -3.733 -11.589 -4.492 1.00 84.69 100 LYS A CA 1
ATOM 796 C C . LYS A 1 100 ? -3.732 -11.641 -6.020 1.00 84.69 100 LYS A C 1
ATOM 798 O O . LYS A 1 100 ? -2.686 -11.649 -6.651 1.00 84.69 100 LYS A O 1
ATOM 803 N N . PHE A 1 101 ? -4.917 -11.699 -6.616 1.00 77.50 101 PHE A N 1
ATOM 804 C CA . PHE A 1 101 ? -5.122 -11.668 -8.054 1.00 77.50 101 PHE A CA 1
ATOM 805 C C . PHE A 1 101 ? -6.350 -10.813 -8.346 1.00 77.50 101 PHE A C 1
ATOM 807 O O . PHE A 1 101 ? -7.440 -11.044 -7.818 1.00 77.50 101 PHE A O 1
ATOM 814 N N . LEU A 1 102 ? -6.194 -9.814 -9.209 1.00 71.75 102 LEU A N 1
ATOM 815 C CA . LEU A 1 102 ? -7.329 -9.059 -9.719 1.00 71.75 102 LEU A CA 1
ATOM 816 C C . LEU A 1 102 ? -7.921 -9.851 -10.884 1.00 71.75 102 LEU A C 1
ATOM 818 O O . LEU A 1 102 ? -7.258 -10.075 -11.895 1.00 71.75 102 LEU A O 1
ATOM 822 N N . LYS A 1 103 ? -9.175 -10.306 -10.753 1.00 64.12 103 LYS A N 1
ATOM 823 C CA . LYS A 1 103 ? -9.862 -11.025 -11.834 1.00 64.12 103 LYS A CA 1
ATOM 824 C C . LYS A 1 103 ? -9.899 -10.125 -13.073 1.00 64.12 103 LYS A C 1
ATOM 826 O O . LYS A 1 103 ? -10.571 -9.094 -13.095 1.00 64.12 103 LYS A O 1
ATOM 831 N N . VAL A 1 104 ? -9.162 -10.523 -14.107 1.00 56.31 104 VAL A N 1
ATOM 832 C CA . VAL A 1 104 ? -9.144 -9.884 -15.427 1.00 56.31 104 VAL A CA 1
ATOM 833 C C . VAL A 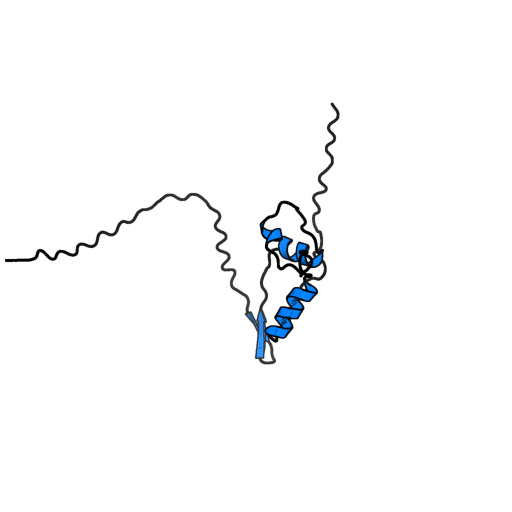1 104 ? -10.466 -10.215 -16.123 1.00 56.31 104 VAL A C 1
ATOM 835 O O . VAL A 1 104 ? -10.567 -11.159 -16.896 1.00 56.31 104 VAL A O 1
ATOM 838 N N . GLY A 1 105 ? -11.524 -9.486 -15.766 1.00 49.56 105 GLY A N 1
ATOM 839 C CA . GLY A 1 105 ? -12.869 -9.662 -16.323 1.00 49.56 105 GLY A CA 1
ATOM 840 C C . GLY A 1 105 ? -13.068 -9.041 -17.707 1.00 49.56 105 GLY A C 1
ATOM 841 O O . GLY A 1 105 ? -14.044 -9.357 -18.371 1.00 49.56 105 GLY A O 1
ATOM 842 N N . ALA A 1 106 ? -12.149 -8.197 -18.175 1.00 50.47 106 ALA A N 1
ATOM 843 C CA . ALA A 1 106 ? -12.178 -7.664 -19.531 1.00 50.47 106 ALA A CA 1
ATOM 844 C C . ALA A 1 106 ? -10.776 -7.195 -19.934 1.00 50.47 106 ALA A C 1
ATOM 846 O O . ALA A 1 106 ? -10.468 -6.008 -19.895 1.00 50.47 106 ALA A O 1
ATOM 847 N N . ARG A 1 107 ? -9.907 -8.121 -20.362 1.00 51.72 107 ARG A N 1
ATOM 848 C CA . ARG A 1 107 ? -8.890 -7.730 -21.348 1.00 51.72 107 ARG A CA 1
ATOM 849 C C . ARG A 1 107 ? -9.694 -7.343 -22.582 1.00 51.72 107 ARG A C 1
ATOM 851 O O . ARG A 1 107 ? -10.240 -8.225 -23.243 1.00 51.72 107 ARG A O 1
ATOM 858 N N . ASN A 1 108 ? -9.801 -6.053 -22.891 1.00 52.25 108 ASN A N 1
ATOM 859 C CA . ASN A 1 108 ? -10.074 -5.664 -24.263 1.00 52.25 108 ASN A CA 1
ATOM 860 C C . ASN A 1 108 ? -8.926 -6.265 -25.076 1.00 52.25 108 ASN A C 1
ATOM 862 O O . ASN A 1 108 ? -7.799 -5.781 -25.092 1.00 52.25 108 ASN A O 1
ATOM 866 N N . LYS A 1 109 ? -9.189 -7.416 -25.697 1.00 48.38 109 LYS A N 1
ATOM 867 C CA . LYS A 1 109 ? -8.375 -7.917 -26.790 1.00 48.38 109 LYS A CA 1
ATOM 868 C C . LYS A 1 109 ? -8.371 -6.766 -27.782 1.00 48.38 109 LYS A C 1
ATOM 870 O O . LYS A 1 109 ? -9.358 -6.575 -28.485 1.00 48.38 109 LYS A O 1
ATOM 875 N N . LYS A 1 110 ? -7.320 -5.942 -27.758 1.00 50.16 110 LYS A N 1
ATOM 876 C CA . LYS A 1 110 ? -7.030 -4.962 -28.795 1.00 50.16 110 LYS A CA 1
ATOM 877 C C . LYS A 1 110 ? -6.889 -5.818 -30.040 1.00 50.16 110 LYS A C 1
ATOM 879 O O . LYS A 1 110 ? -5.867 -6.469 -30.244 1.00 50.16 110 LYS A O 1
ATOM 884 N N . GLY A 1 111 ? -8.005 -5.996 -30.745 1.00 49.78 111 GLY A N 1
ATOM 885 C CA . GLY A 1 111 ? -8.037 -6.730 -31.98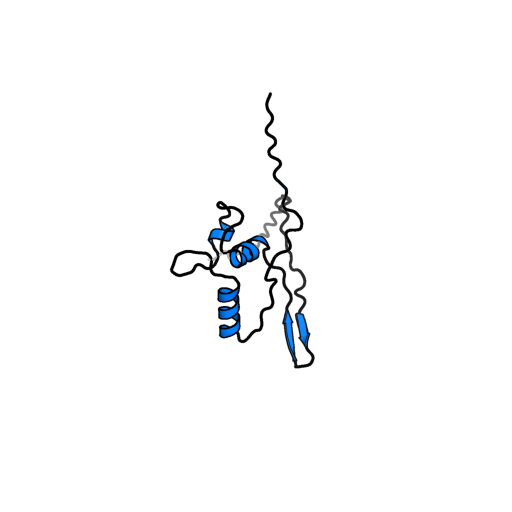6 1.00 49.78 111 GLY A CA 1
ATOM 886 C C . GLY A 1 111 ? -7.003 -6.054 -32.857 1.00 49.78 111 GLY A C 1
ATOM 887 O O . GLY A 1 111 ? -7.085 -4.846 -33.074 1.00 49.78 111 GLY A O 1
ATOM 888 N N . ASN A 1 112 ? -5.994 -6.810 -33.279 1.00 53.94 112 ASN A N 1
ATOM 889 C CA . ASN A 1 112 ? -5.175 -6.422 -34.408 1.00 53.94 112 ASN A CA 1
ATOM 890 C C . ASN A 1 112 ? -6.136 -6.245 -35.587 1.00 53.94 112 ASN A C 1
ATOM 892 O O . ASN A 1 112 ? -6.432 -7.202 -36.296 1.00 53.94 112 ASN A O 1
ATOM 896 N N . VAL A 1 113 ? -6.663 -5.036 -35.775 1.00 50.91 113 VAL A N 1
ATOM 897 C CA . VAL A 1 113 ? -7.230 -4.623 -37.052 1.00 50.91 113 VAL A CA 1
ATOM 898 C C . VAL A 1 113 ? -6.044 -4.361 -37.964 1.00 50.91 113 VAL A C 1
ATOM 900 O O . VAL A 1 113 ? -5.632 -3.234 -38.209 1.00 50.91 113 VAL A O 1
ATOM 903 N N . THR A 1 114 ? -5.436 -5.444 -38.439 1.00 48.84 114 THR A N 1
ATOM 904 C CA . THR A 1 114 ? -4.614 -5.388 -39.638 1.00 48.84 114 THR A CA 1
ATOM 905 C C . THR A 1 114 ? -5.586 -5.205 -40.799 1.00 48.84 114 THR A C 1
ATOM 907 O O . THR A 1 114 ? -5.999 -6.166 -41.440 1.00 48.84 114 THR A O 1
ATOM 910 N N . ALA A 1 115 ? -6.022 -3.966 -41.021 1.00 48.97 115 ALA A N 1
ATOM 911 C CA . ALA A 1 115 ? -6.629 -3.578 -42.280 1.00 48.97 115 ALA A CA 1
ATOM 912 C C . ALA A 1 115 ? -5.517 -3.647 -43.333 1.00 48.97 115 ALA A C 1
ATOM 914 O O . ALA A 1 115 ? -4.642 -2.785 -43.389 1.00 48.97 115 ALA A O 1
ATOM 915 N N . LYS A 1 116 ? -5.494 -4.733 -44.107 1.00 46.78 116 LYS A N 1
ATOM 916 C CA . LYS A 1 116 ? -4.846 -4.728 -45.414 1.00 46.78 116 LYS A CA 1
ATOM 917 C C . LYS A 1 116 ? -5.885 -4.219 -46.406 1.00 46.78 116 LYS A C 1
ATOM 919 O O . LYS A 1 116 ? -6.949 -4.823 -46.521 1.00 46.78 116 LYS A O 1
ATOM 924 N N . CYS A 1 117 ? -5.576 -3.080 -47.016 1.00 43.69 117 CYS A N 1
ATOM 925 C CA . CYS A 1 117 ? -6.183 -2.639 -48.265 1.00 43.69 117 CYS A CA 1
ATOM 926 C C . CYS A 1 117 ? -5.904 -3.661 -49.373 1.00 43.69 117 CYS A C 1
ATOM 928 O O . CYS A 1 117 ? -4.830 -4.311 -49.305 1.00 43.69 117 CYS A O 1
#

pLDDT: mean 72.52, std 19.29, range [40.31, 97.19]

Se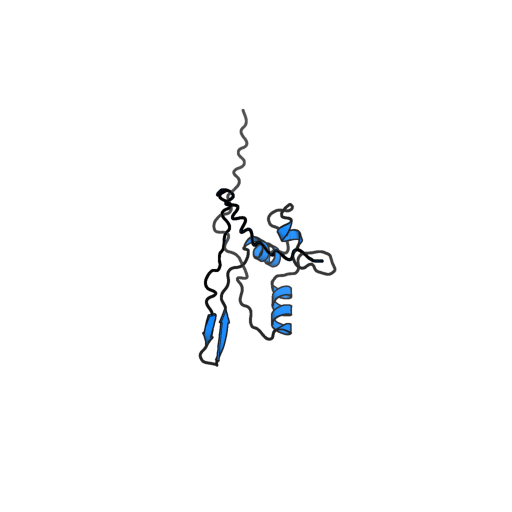condary structure (DSSP, 8-state):
------------------------------EEEE-TTS-EEEE----HHHHHHHHHTS-SSTT-TTTTTS-B-TTSSBPPHHHHHHHHHHHHT------SS----------------

InterPro domains:
  IPR047549 BICC1, first type I KH domain [PF24234] (42-110)